Protein AF-A0A963WDY3-F1 (afdb_monomer)

pLDDT: mean 94.13, std 4.36, range [84.25, 98.31]

Secondary structure (DSSP, 8-state):
-HHHHHHHHHTS-HHHHHHHHHHHHHSSPPPHHHHHHHHHHHHHHHHTSHHHHHHHHHHHHTS-------

Mean predicted aligned error: 7.03 Å

Nearest PDB structures (foldseek):
  3rsi-assembly1_C  TM=5.634E-01  e=6.637E-03  Mycobacteroides abscessus ATCC 19977
  5jbx-assembly1_C  TM=5.144E-01  e=3.569E-02  Myxococcus xanthus DK 1622
  6ojm-assembly3_E  TM=4.457E-01  e=1.096E-01  Elizabethkingia anophelis NUHP1
  6ojm-assembly1_A  TM=4.449E-01  e=1.556E-01  Elizabethkingia anophelis NUHP1
  6ojm-assembly1_B  TM=4.450E-01  e=1.556E-01  Elizabethkingia anophelis NUHP1

Structure (mmCIF, N/CA/C/O backbone):
data_AF-A0A963WDY3-F1
#
_entry.id   AF-A0A963WDY3-F1
#
loop_
_atom_site.group_PDB
_atom_site.id
_atom_site.type_symbol
_atom_site.label_atom_id
_atom_site.label_alt_id
_atom_site.label_comp_id
_atom_site.label_asym_id
_atom_site.label_entity_id
_atom_site.label_seq_id
_atom_site.pdbx_PDB_ins_code
_atom_site.Cartn_x
_atom_site.Cartn_y
_atom_site.Cartn_z
_atom_site.occupancy
_atom_site.B_iso_or_equiv
_atom_site.auth_seq_id
_atom_site.auth_comp_id
_atom_site.auth_asym_id
_atom_site.auth_atom_id
_atom_site.pdbx_PDB_model_num
ATOM 1 N N . THR A 1 1 ? 18.899 10.662 -31.173 1.00 94.12 1 THR A N 1
ATOM 2 C CA . THR A 1 1 ? 17.416 10.593 -31.272 1.00 94.12 1 THR A CA 1
ATOM 3 C C . THR A 1 1 ? 16.854 9.477 -30.397 1.00 94.12 1 THR A C 1
ATOM 5 O O . THR A 1 1 ? 17.615 8.625 -29.950 1.00 94.12 1 THR A O 1
ATOM 8 N N . ALA A 1 2 ? 15.535 9.433 -30.154 1.00 96.94 2 ALA A N 1
ATOM 9 C CA . ALA A 1 2 ? 14.912 8.302 -29.446 1.00 96.94 2 ALA A CA 1
ATOM 10 C C . ALA A 1 2 ? 15.212 6.949 -30.132 1.00 96.94 2 ALA A C 1
ATOM 12 O O . ALA A 1 2 ? 15.462 5.950 -29.460 1.00 96.94 2 ALA A O 1
ATOM 13 N N . MET A 1 3 ? 15.283 6.946 -31.468 1.00 97.94 3 MET A N 1
ATOM 14 C CA . MET A 1 3 ? 15.579 5.756 -32.269 1.00 97.94 3 MET A CA 1
ATOM 15 C C . MET A 1 3 ? 17.013 5.245 -32.111 1.00 97.94 3 MET A C 1
ATOM 17 O O . MET A 1 3 ? 17.222 4.035 -32.038 1.00 97.94 3 MET A O 1
ATOM 21 N N . GLU A 1 4 ? 18.005 6.130 -31.992 1.00 98.19 4 GLU A N 1
ATOM 22 C CA . GLU A 1 4 ? 19.391 5.716 -31.712 1.00 98.19 4 GLU A CA 1
ATOM 23 C C . GLU A 1 4 ? 19.508 4.989 -30.366 1.00 98.19 4 GLU A C 1
ATOM 25 O O . GLU A 1 4 ? 20.194 3.973 -30.260 1.00 98.19 4 GLU A O 1
ATOM 30 N N . VAL A 1 5 ? 18.812 5.475 -29.333 1.00 97.25 5 VAL A N 1
ATOM 31 C CA . VAL A 1 5 ? 18.810 4.838 -28.008 1.00 97.25 5 VAL A CA 1
ATOM 32 C C . VAL A 1 5 ? 18.100 3.486 -28.060 1.00 97.25 5 VAL A C 1
ATOM 34 O O . VAL A 1 5 ? 18.631 2.500 -27.548 1.00 97.25 5 VAL A O 1
ATOM 37 N N . ALA A 1 6 ? 16.939 3.412 -28.717 1.00 97.50 6 ALA A N 1
ATOM 38 C CA . ALA A 1 6 ? 16.199 2.162 -28.882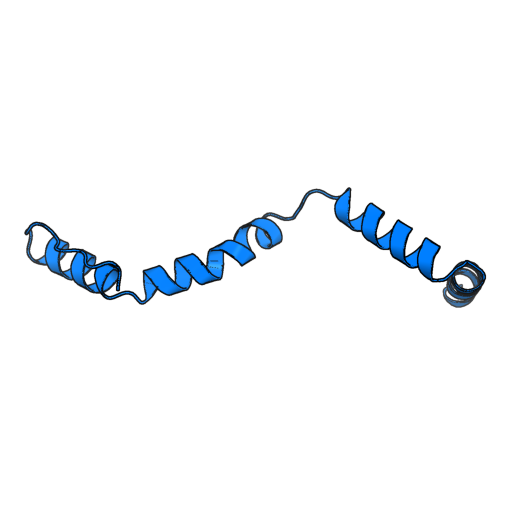 1.00 97.50 6 ALA A CA 1
ATOM 39 C C . ALA A 1 6 ? 17.036 1.094 -29.605 1.00 97.50 6 ALA A C 1
ATOM 41 O O . ALA A 1 6 ? 17.106 -0.046 -29.150 1.00 97.50 6 ALA A O 1
ATOM 42 N N . THR A 1 7 ? 17.739 1.488 -30.670 1.00 98.06 7 THR A N 1
ATOM 43 C CA . THR A 1 7 ? 18.622 0.598 -31.440 1.00 98.06 7 THR A CA 1
ATOM 44 C C . THR A 1 7 ? 19.745 0.039 -30.567 1.00 98.06 7 THR A C 1
ATOM 46 O O . THR A 1 7 ? 19.998 -1.164 -30.569 1.00 98.06 7 THR A O 1
ATOM 49 N N . ARG A 1 8 ? 20.377 0.887 -29.746 1.00 97.38 8 ARG A N 1
ATOM 50 C CA . ARG A 1 8 ? 21.424 0.457 -28.806 1.00 97.38 8 ARG A 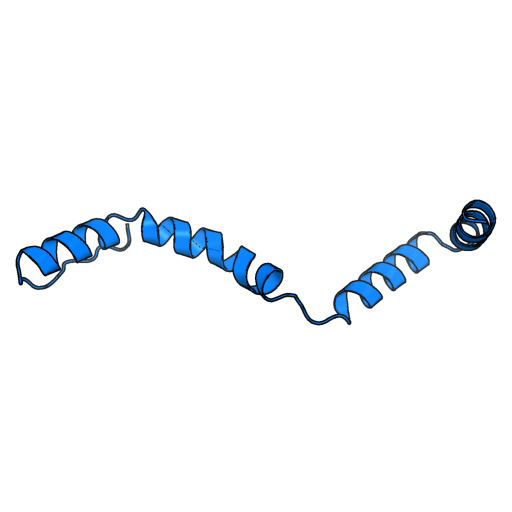CA 1
ATOM 51 C C . ARG A 1 8 ? 20.907 -0.519 -27.753 1.00 97.38 8 ARG A C 1
ATOM 53 O O . ARG A 1 8 ? 21.623 -1.448 -27.400 1.00 97.38 8 ARG A O 1
ATOM 60 N N . ILE A 1 9 ? 19.689 -0.323 -27.245 1.00 97.44 9 ILE A N 1
ATOM 61 C CA . ILE A 1 9 ? 19.075 -1.237 -26.270 1.00 97.44 9 ILE A CA 1
ATOM 62 C C . ILE A 1 9 ? 18.764 -2.585 -26.930 1.00 97.44 9 ILE A C 1
ATOM 64 O O . ILE A 1 9 ? 19.111 -3.622 -26.363 1.00 97.44 9 ILE A O 1
ATOM 68 N N . ALA A 1 10 ? 18.172 -2.565 -28.128 1.00 97.44 10 ALA A N 1
ATOM 69 C CA . ALA A 1 10 ? 17.750 -3.753 -28.870 1.00 97.44 10 ALA A CA 1
ATOM 70 C C . ALA A 1 10 ? 18.909 -4.680 -29.281 1.00 97.44 10 ALA A C 1
ATOM 72 O O . ALA A 1 10 ? 18.689 -5.869 -29.482 1.00 97.44 10 ALA A O 1
ATOM 73 N N . ALA A 1 11 ? 20.138 -4.162 -29.361 1.00 98.12 11 ALA A N 1
ATOM 74 C CA . ALA A 1 11 ? 21.333 -4.954 -29.650 1.00 98.12 11 ALA A CA 1
ATOM 75 C C . ALA A 1 11 ? 21.803 -5.854 -28.482 1.00 98.12 11 ALA A C 1
ATOM 77 O O . ALA A 1 11 ? 22.689 -6.683 -28.674 1.00 98.12 11 ALA A O 1
ATOM 78 N N . ASN A 1 12 ? 21.250 -5.702 -27.271 1.00 98.00 12 ASN A N 1
ATOM 79 C CA . ASN A 1 12 ? 21.646 -6.487 -26.095 1.00 98.00 12 ASN A CA 1
ATOM 80 C C . ASN A 1 12 ? 20.777 -7.741 -25.911 1.00 98.00 12 ASN A C 1
ATOM 82 O O . ASN A 1 12 ? 19.633 -7.798 -26.359 1.00 98.00 12 ASN A O 1
ATOM 86 N N . ALA A 1 13 ? 21.282 -8.719 -25.151 1.00 98.25 13 ALA A N 1
ATOM 87 C CA . ALA A 1 13 ? 20.516 -9.906 -24.775 1.00 98.25 13 ALA A CA 1
ATOM 88 C C . ALA A 1 13 ? 19.226 -9.520 -24.010 1.00 98.25 13 ALA A C 1
ATOM 90 O O . ALA A 1 13 ? 19.320 -8.913 -22.935 1.00 98.25 13 ALA A O 1
ATOM 91 N N . PRO A 1 14 ? 18.024 -9.905 -24.4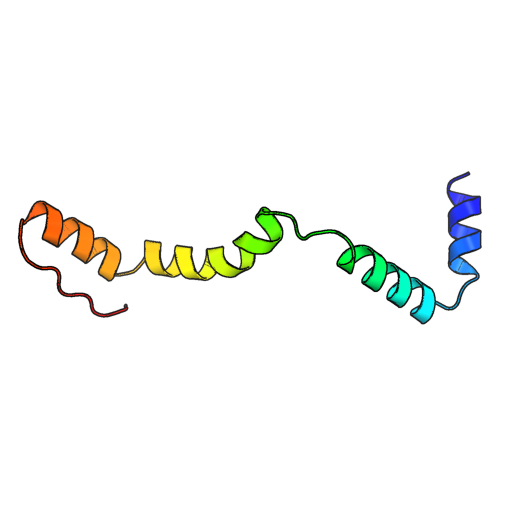91 1.00 97.50 14 PRO A N 1
ATOM 92 C CA . PRO A 1 14 ? 16.760 -9.470 -23.893 1.00 97.50 14 PRO A CA 1
ATOM 93 C C . PRO A 1 14 ? 16.627 -9.810 -22.406 1.00 97.50 14 PRO A C 1
ATOM 95 O O . PRO A 1 14 ? 16.175 -8.976 -21.623 1.00 97.50 14 PRO A O 1
ATOM 98 N N . LEU A 1 15 ? 17.076 -11.002 -21.996 1.00 98.00 15 LEU A N 1
ATOM 99 C CA . LEU A 1 15 ? 17.031 -11.432 -20.595 1.00 98.00 15 LEU A CA 1
ATOM 100 C C . LEU A 1 15 ? 17.901 -10.555 -19.688 1.00 98.00 15 LEU A C 1
ATOM 102 O O . LEU A 1 15 ? 17.487 -10.221 -18.581 1.00 98.00 15 LEU A O 1
ATOM 106 N N . VAL A 1 16 ? 19.075 -10.131 -20.165 1.00 97.75 16 VAL A N 1
ATOM 107 C CA . VAL A 1 16 ? 19.994 -9.282 -19.394 1.00 97.75 16 VAL A CA 1
ATOM 108 C C . VAL A 1 16 ? 19.400 -7.888 -19.210 1.00 97.75 16 VAL A C 1
ATOM 110 O O . VAL A 1 16 ? 19.352 -7.387 -18.089 1.00 97.75 16 VAL A O 1
ATOM 113 N N . VAL A 1 17 ? 18.868 -7.284 -20.277 1.00 97.69 17 VAL A N 1
ATOM 114 C CA . VAL A 1 17 ? 18.223 -5.961 -20.202 1.00 97.69 17 VAL A CA 1
ATOM 115 C C . VAL A 1 17 ? 17.013 -5.990 -19.266 1.00 97.69 17 VAL A C 1
ATOM 117 O O . VAL A 1 17 ? 16.835 -5.082 -18.451 1.00 97.69 17 VAL A O 1
ATOM 120 N N . GLN A 1 18 ? 16.194 -7.042 -19.336 1.00 97.69 18 GLN A N 1
ATOM 121 C CA . GLN A 1 18 ? 15.057 -7.226 -18.431 1.00 97.69 18 GLN A CA 1
ATOM 122 C C . GLN A 1 18 ? 15.507 -7.392 -16.974 1.00 97.69 18 GLN A C 1
ATOM 124 O O . GLN A 1 18 ? 14.940 -6.750 -16.086 1.00 97.69 18 GLN A O 1
ATOM 129 N N . ALA A 1 19 ? 16.544 -8.197 -16.727 1.00 97.38 19 ALA A N 1
ATOM 130 C CA . ALA A 1 19 ? 17.095 -8.409 -15.392 1.00 97.38 19 ALA A CA 1
ATOM 131 C C . ALA A 1 19 ? 17.654 -7.109 -14.800 1.00 97.38 19 ALA A C 1
ATOM 133 O O . ALA A 1 19 ? 17.267 -6.724 -13.696 1.00 97.38 19 ALA A O 1
ATOM 134 N N . MET A 1 20 ? 18.483 -6.380 -15.551 1.00 96.25 20 MET A N 1
ATOM 135 C CA . MET A 1 20 ? 19.040 -5.096 -15.117 1.00 96.25 20 MET A CA 1
ATOM 136 C C . MET A 1 20 ? 17.942 -4.068 -14.835 1.00 96.25 20 MET A C 1
ATOM 138 O O . MET A 1 20 ? 17.986 -3.391 -13.809 1.00 96.25 20 MET A O 1
ATOM 142 N N . LYS A 1 21 ? 16.910 -3.993 -15.686 1.00 95.06 21 LYS A N 1
ATOM 143 C CA . LYS A 1 21 ? 15.746 -3.127 -15.453 1.00 95.06 21 LYS A CA 1
ATOM 144 C C . LYS A 1 21 ? 15.006 -3.504 -14.168 1.00 95.06 21 LYS A C 1
ATOM 146 O O . LYS A 1 21 ? 14.607 -2.621 -13.413 1.00 95.06 21 LYS A O 1
ATOM 151 N N . SER A 1 22 ? 14.815 -4.798 -13.913 1.00 94.38 22 SER A N 1
ATOM 152 C CA . SER A 1 22 ? 14.175 -5.283 -12.686 1.00 94.38 22 SER A CA 1
ATOM 153 C C . SER 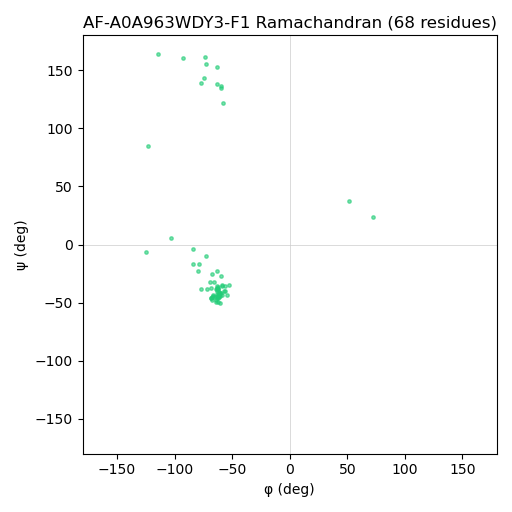A 1 22 ? 14.995 -4.923 -11.445 1.00 94.38 22 SER A C 1
ATOM 155 O O . SER A 1 22 ? 14.434 -4.412 -10.478 1.00 94.38 22 SER A O 1
ATOM 157 N N . ILE A 1 23 ? 16.314 -5.131 -11.480 1.00 94.25 23 ILE A N 1
ATOM 158 C CA . ILE A 1 23 ? 17.221 -4.774 -10.381 1.00 94.25 23 ILE A CA 1
ATOM 159 C C . ILE A 1 23 ? 17.159 -3.268 -10.117 1.00 94.25 23 ILE A C 1
ATOM 161 O O . ILE A 1 23 ? 16.883 -2.871 -8.991 1.00 94.25 23 ILE A O 1
ATOM 165 N N . ALA A 1 24 ? 17.301 -2.438 -11.154 1.00 93.44 24 ALA A N 1
ATOM 166 C CA . ALA A 1 24 ? 17.255 -0.980 -11.027 1.00 93.44 24 ALA A CA 1
ATOM 167 C C . ALA A 1 24 ? 15.931 -0.465 -10.430 1.00 93.44 24 ALA A C 1
ATOM 169 O O . ALA A 1 24 ? 15.918 0.501 -9.672 1.00 93.44 24 ALA A O 1
ATOM 170 N N . ARG A 1 25 ? 14.799 -1.118 -10.725 1.00 89.19 25 ARG A N 1
ATOM 171 C CA . ARG A 1 25 ? 13.512 -0.775 -10.094 1.00 89.19 25 ARG A CA 1
ATOM 172 C C . ARG A 1 25 ? 13.463 -1.129 -8.610 1.00 89.19 25 ARG A C 1
ATOM 174 O O . ARG A 1 25 ? 12.779 -0.444 -7.864 1.00 89.19 25 ARG A O 1
ATOM 181 N N . ARG A 1 26 ? 14.157 -2.190 -8.193 1.00 86.88 26 ARG A N 1
ATOM 182 C CA . ARG A 1 26 ? 14.186 -2.665 -6.801 1.00 86.88 26 ARG A CA 1
ATOM 183 C C . ARG A 1 26 ? 15.214 -1.939 -5.933 1.00 86.88 26 ARG A C 1
ATOM 185 O O . ARG A 1 26 ? 15.129 -2.038 -4.718 1.00 86.88 26 ARG A O 1
ATOM 192 N N . THR A 1 27 ? 16.175 -1.233 -6.530 1.00 88.12 27 THR A N 1
ATOM 193 C CA . THR A 1 27 ? 17.119 -0.387 -5.781 1.00 88.12 27 THR A CA 1
ATOM 194 C C . THR A 1 27 ? 16.515 0.949 -5.361 1.00 88.12 27 THR A C 1
ATOM 196 O O . THR A 1 27 ? 17.073 1.624 -4.502 1.00 88.12 27 THR A O 1
ATOM 199 N N . LEU A 1 28 ? 15.396 1.353 -5.967 1.00 85.81 28 LEU A N 1
ATOM 200 C CA . LEU A 1 28 ? 14.657 2.530 -5.527 1.00 85.81 28 LEU A CA 1
ATOM 201 C C . LEU A 1 28 ? 13.857 2.186 -4.263 1.00 85.81 28 LEU A C 1
ATOM 203 O O . LEU A 1 28 ? 13.273 1.100 -4.198 1.00 85.81 28 LEU A O 1
ATOM 207 N N . PRO A 1 29 ? 13.805 3.085 -3.265 1.00 85.06 29 PRO A N 1
ATOM 208 C CA . PRO A 1 29 ? 12.926 2.890 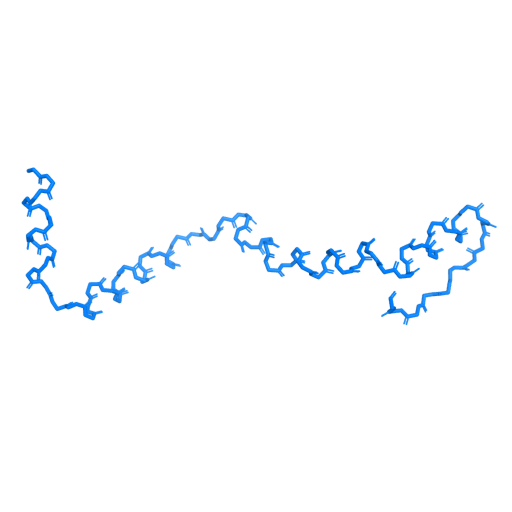-2.124 1.00 85.06 29 PRO A CA 1
ATOM 209 C C . PRO A 1 29 ? 11.479 2.798 -2.613 1.00 85.06 29 PRO A C 1
ATOM 211 O O . PRO A 1 29 ? 11.055 3.578 -3.468 1.00 85.06 29 PRO A O 1
ATOM 214 N N . ALA A 1 30 ? 10.728 1.844 -2.063 1.00 85.81 30 ALA A N 1
ATOM 215 C CA . ALA A 1 30 ? 9.305 1.734 -2.344 1.00 85.81 30 ALA A CA 1
ATOM 216 C C . ALA A 1 30 ? 8.601 3.030 -1.925 1.00 85.81 30 ALA A C 1
ATOM 218 O O . ALA A 1 30 ? 8.845 3.564 -0.837 1.00 85.81 30 ALA A O 1
ATOM 219 N N . SER A 1 31 ? 7.719 3.537 -2.780 1.00 87.56 31 SER A N 1
ATOM 220 C CA . SER A 1 31 ? 6.888 4.683 -2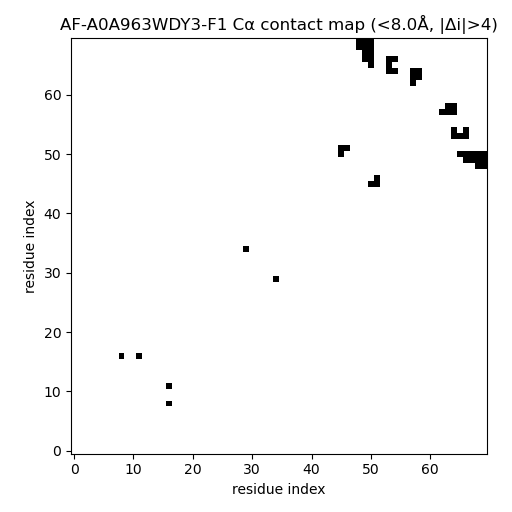.424 1.00 87.56 31 SER A CA 1
ATOM 221 C C . SER A 1 31 ? 5.954 4.326 -1.256 1.00 87.56 31 SER A C 1
ATOM 223 O O . SER A 1 31 ? 5.549 3.167 -1.116 1.00 87.56 31 SER A O 1
ATOM 225 N N . PRO A 1 32 ? 5.528 5.307 -0.439 1.00 86.44 32 PRO A N 1
ATOM 226 C CA . PRO A 1 32 ? 4.538 5.062 0.610 1.00 86.44 32 PRO A CA 1
ATOM 227 C C . PRO A 1 32 ? 3.267 4.383 0.080 1.00 86.44 32 PRO A C 1
ATOM 229 O O . PRO A 1 32 ? 2.695 3.525 0.745 1.00 86.44 32 PRO A O 1
ATOM 232 N N . THR A 1 33 ? 2.853 4.715 -1.147 1.00 87.88 33 THR A N 1
ATOM 233 C CA . THR A 1 33 ? 1.707 4.088 -1.814 1.00 87.88 33 THR A CA 1
ATOM 234 C C . THR A 1 33 ? 1.957 2.619 -2.143 1.00 87.88 33 THR A C 1
ATOM 236 O O . THR A 1 33 ? 1.081 1.799 -1.885 1.00 87.88 33 THR A O 1
ATOM 239 N N . GLU A 1 34 ? 3.132 2.264 -2.672 1.00 86.25 34 GLU A N 1
ATOM 240 C CA . GLU A 1 34 ? 3.493 0.865 -2.954 1.00 86.25 34 GLU A CA 1
ATOM 241 C C . GLU A 1 34 ? 3.548 0.016 -1.683 1.00 86.25 34 GLU A C 1
ATOM 243 O O . GLU A 1 34 ? 3.139 -1.142 -1.709 1.00 86.25 34 GLU A O 1
ATOM 248 N N . LEU A 1 35 ? 4.000 0.594 -0.568 1.00 87.69 35 LEU A N 1
ATOM 249 C CA . LEU A 1 35 ? 3.991 -0.078 0.731 1.00 87.69 35 LEU A CA 1
ATOM 250 C C . LEU A 1 35 ? 2.574 -0.218 1.299 1.00 87.69 35 LEU A C 1
ATOM 252 O O . LEU A 1 35 ? 2.241 -1.243 1.883 1.00 87.69 35 LEU A O 1
ATOM 256 N N . TYR A 1 36 ? 1.724 0.792 1.121 1.00 88.62 36 TYR A N 1
ATOM 257 C CA . TYR A 1 36 ? 0.374 0.815 1.683 1.00 88.62 36 TYR A CA 1
ATOM 258 C C . TYR A 1 36 ? -0.626 -0.061 0.914 1.00 88.62 36 TYR A C 1
ATOM 260 O O . TYR A 1 36 ? -1.489 -0.701 1.517 1.00 88.62 36 TYR A O 1
ATOM 268 N N . TYR A 1 37 ? -0.533 -0.105 -0.417 1.00 88.31 37 TYR A N 1
ATOM 269 C CA . TYR A 1 37 ? -1.543 -0.737 -1.272 1.00 88.31 37 TYR A CA 1
ATOM 270 C C . TYR A 1 37 ? -1.806 -2.225 -0.961 1.00 88.31 37 TYR A C 1
ATOM 272 O O . TYR A 1 37 ? -2.976 -2.611 -0.924 1.00 88.31 37 TYR A O 1
ATOM 280 N N . PRO A 1 38 ? -0.793 -3.063 -0.659 1.00 87.69 38 PRO A N 1
ATOM 281 C CA . PRO A 1 38 ? -1.025 -4.442 -0.225 1.00 87.69 38 PRO A CA 1
ATOM 282 C C . PRO A 1 38 ? -1.884 -4.548 1.044 1.00 87.69 38 PRO A C 1
ATOM 284 O O . PRO A 1 38 ? -2.711 -5.452 1.155 1.00 87.69 38 PRO A O 1
ATOM 287 N N . HIS A 1 39 ? -1.737 -3.608 1.982 1.00 90.62 39 HIS A N 1
ATOM 288 C CA . HIS A 1 39 ? -2.508 -3.574 3.229 1.00 90.62 39 HIS A CA 1
ATOM 289 C C . HIS A 1 39 ? -3.912 -3.002 3.042 1.00 90.62 39 HIS A C 1
ATOM 291 O O . HIS A 1 39 ? -4.813 -3.319 3.818 1.00 90.62 39 HIS A O 1
ATOM 297 N N . ARG A 1 40 ? -4.125 -2.201 1.994 1.00 91.06 40 ARG A N 1
ATOM 298 C CA . ARG A 1 40 ? -5.416 -1.571 1.714 1.00 91.06 40 ARG A CA 1
ATOM 299 C C . ARG A 1 40 ? -6.552 -2.592 1.639 1.00 91.06 40 ARG A C 1
ATOM 301 O O . ARG A 1 40 ? -7.586 -2.378 2.252 1.00 91.06 40 ARG A O 1
ATOM 308 N N . ARG A 1 41 ? -6.343 -3.734 0.976 1.00 87.12 41 ARG A N 1
ATOM 309 C CA . ARG A 1 41 ? -7.377 -4.778 0.858 1.00 87.12 41 ARG A CA 1
ATOM 310 C C . ARG A 1 41 ? -7.793 -5.361 2.214 1.00 87.12 41 ARG A C 1
ATOM 312 O O . ARG A 1 41 ? -8.963 -5.672 2.406 1.00 87.12 41 ARG A O 1
ATOM 319 N N . LEU A 1 42 ? -6.846 -5.508 3.142 1.00 90.19 42 LEU A N 1
ATOM 320 C CA . LEU A 1 42 ? -7.127 -5.962 4.505 1.00 90.19 42 LEU A CA 1
ATOM 321 C C . LEU A 1 42 ? -7.951 -4.915 5.263 1.00 90.19 42 LEU A C 1
ATOM 323 O O . LEU A 1 42 ? -8.963 -5.252 5.871 1.00 90.19 42 LEU A O 1
ATOM 327 N N . LEU A 1 43 ? -7.533 -3.648 5.192 1.00 92.81 43 LEU A N 1
ATOM 328 C CA . LEU A 1 43 ? -8.227 -2.538 5.845 1.00 92.81 43 LEU A CA 1
ATOM 329 C C . LEU A 1 43 ? -9.639 -2.337 5.287 1.00 92.81 43 LEU A C 1
ATOM 331 O O . LEU A 1 43 ? -10.565 -2.123 6.062 1.00 92.81 43 LEU A O 1
ATOM 335 N N . ASP A 1 44 ? -9.817 -2.471 3.972 1.00 92.88 44 ASP A N 1
ATOM 336 C CA . ASP A 1 44 ? -11.127 -2.410 3.322 1.00 92.88 44 ASP A CA 1
ATOM 337 C C . ASP A 1 44 ? -12.037 -3.545 3.824 1.00 92.88 44 ASP A C 1
ATOM 339 O O . ASP A 1 44 ? -13.219 -3.315 4.067 1.00 92.88 44 ASP A O 1
ATOM 343 N N . GLY A 1 45 ? -11.499 -4.749 4.045 1.00 91.94 45 GLY A N 1
ATOM 344 C CA . GLY A 1 45 ? -12.246 -5.857 4.649 1.00 91.94 45 GLY A CA 1
ATOM 345 C C . GLY A 1 45 ? -12.709 -5.547 6.073 1.00 91.94 45 GLY A C 1
ATOM 346 O O . GLY A 1 45 ? -13.878 -5.736 6.392 1.00 91.94 45 GLY A O 1
ATOM 347 N N . ILE A 1 46 ? -11.818 -4.996 6.903 1.00 93.94 46 ILE A N 1
ATOM 348 C CA . ILE A 1 46 ? -12.157 -4.567 8.267 1.00 93.94 46 ILE A CA 1
ATOM 349 C C . ILE A 1 46 ? -13.223 -3.470 8.227 1.00 93.94 46 ILE A C 1
ATOM 351 O O . ILE A 1 46 ? -14.198 -3.550 8.956 1.00 93.94 46 ILE A O 1
ATOM 355 N N . ALA A 1 47 ? -13.082 -2.470 7.355 1.00 93.38 47 ALA A N 1
ATOM 356 C CA . ALA A 1 47 ? -14.008 -1.341 7.267 1.00 93.38 47 ALA A CA 1
ATOM 357 C C . ALA A 1 47 ? -15.459 -1.756 6.954 1.00 93.38 47 ALA A C 1
ATOM 359 O O . ALA A 1 47 ? -16.392 -1.051 7.336 1.00 93.38 47 ALA A O 1
ATOM 360 N N . HIS A 1 48 ? -15.647 -2.890 6.276 1.00 94.50 48 HIS A N 1
ATOM 361 C CA . HIS A 1 48 ? -16.960 -3.426 5.906 1.00 94.50 48 HIS A CA 1
ATOM 362 C C . HIS A 1 48 ? -17.418 -4.594 6.792 1.00 94.50 48 HIS A C 1
ATOM 364 O O . HIS A 1 48 ? -18.460 -5.191 6.509 1.00 94.50 48 HIS A O 1
ATOM 370 N N . SER A 1 49 ? -16.665 -4.915 7.844 1.00 96.50 49 SER A N 1
ATOM 371 C CA . SER A 1 49 ? -16.954 -6.032 8.737 1.00 96.50 49 SER A CA 1
ATOM 372 C C . SER A 1 49 ? -18.147 -5.745 9.654 1.00 96.50 49 SER A C 1
ATOM 374 O O . SER A 1 49 ? -18.553 -4.595 9.882 1.00 96.50 49 SER A O 1
ATOM 376 N N . ASP A 1 50 ? -18.719 -6.803 10.216 1.00 96.75 50 ASP A N 1
ATOM 377 C CA . ASP A 1 50 ? -19.726 -6.699 11.267 1.00 96.75 50 ASP A CA 1
ATOM 378 C C . ASP A 1 50 ? -19.121 -6.146 12.563 1.00 96.75 50 ASP A C 1
ATOM 380 O O . ASP A 1 50 ? -19.817 -5.470 13.323 1.00 96.75 50 ASP A O 1
ATOM 384 N N . ASP A 1 51 ? -17.816 -6.327 12.776 1.00 97.12 51 ASP A N 1
ATOM 385 C CA . ASP A 1 51 ? -17.107 -5.772 13.932 1.00 97.12 51 ASP A CA 1
ATOM 386 C C . ASP A 1 51 ? -17.047 -4.235 13.914 1.00 97.12 51 ASP A C 1
ATOM 388 O O . ASP A 1 51 ? -17.131 -3.611 14.974 1.00 97.12 51 ASP A O 1
ATOM 392 N N . ILE A 1 52 ? -16.987 -3.591 12.740 1.00 96.81 52 ILE A N 1
ATOM 393 C CA . ILE A 1 52 ? -17.115 -2.124 12.654 1.00 96.81 52 ILE A CA 1
ATOM 394 C C . ILE A 1 52 ? -18.520 -1.675 13.054 1.00 96.81 52 ILE A C 1
ATOM 396 O O . ILE A 1 52 ? -18.669 -0.721 13.823 1.00 96.81 52 ILE A O 1
ATOM 400 N N . LYS A 1 53 ? -19.559 -2.371 12.577 1.00 96.44 53 LYS A N 1
ATOM 401 C CA . LYS A 1 53 ? -20.953 -2.057 12.933 1.00 96.44 53 LYS A CA 1
ATOM 402 C C . LYS A 1 53 ? -21.178 -2.226 14.436 1.00 96.44 53 LYS A C 1
ATOM 404 O O . LYS A 1 53 ? -21.768 -1.352 15.070 1.00 96.44 53 LYS A O 1
ATOM 409 N N . GLU A 1 54 ? -20.668 -3.314 15.004 1.00 97.81 54 GLU A N 1
ATOM 410 C CA . GLU A 1 54 ? -20.731 -3.600 16.435 1.00 97.81 54 GLU A CA 1
ATOM 411 C C . GLU A 1 54 ? -19.964 -2.564 17.259 1.00 97.81 54 GLU A C 1
ATOM 413 O O . GLU A 1 54 ? -20.492 -2.090 18.260 1.00 97.81 54 GLU A O 1
ATOM 418 N N . GLY A 1 55 ? -18.768 -2.155 16.828 1.00 97.00 55 GLY A N 1
ATOM 419 C CA . GLY A 1 55 ? -17.991 -1.126 17.520 1.00 97.00 55 GLY A CA 1
ATOM 420 C C . GLY A 1 55 ? -18.732 0.212 17.599 1.00 97.00 55 GLY A C 1
ATOM 421 O O . GLY A 1 55 ? -18.762 0.851 18.653 1.00 97.00 55 GLY A O 1
ATOM 422 N N . VAL A 1 56 ? -19.397 0.615 16.510 1.00 97.31 56 VAL A N 1
ATOM 423 C CA . VAL A 1 56 ? -20.243 1.820 16.490 1.00 97.31 56 VAL A CA 1
ATOM 424 C C . VAL A 1 56 ? -21.458 1.657 17.411 1.00 97.31 56 VAL A C 1
ATOM 426 O O . VAL A 1 5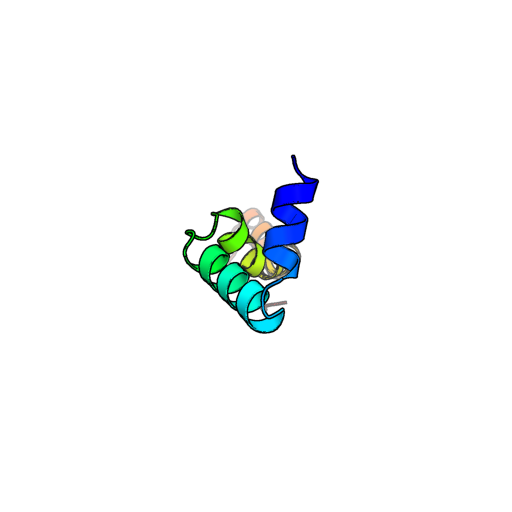6 ? -21.767 2.566 18.189 1.00 97.31 56 VAL A O 1
ATOM 429 N N . ALA A 1 57 ? -22.140 0.509 17.356 1.00 98.00 57 ALA A N 1
ATOM 430 C CA . ALA A 1 57 ? -23.320 0.235 18.175 1.00 98.00 57 ALA A CA 1
ATOM 431 C C . ALA A 1 57 ? -22.986 0.195 19.675 1.00 98.00 57 ALA A C 1
ATOM 433 O O . ALA A 1 57 ? -23.617 0.895 20.468 1.00 98.00 57 ALA A O 1
ATOM 434 N N . SER A 1 58 ? -21.949 -0.549 20.069 1.00 98.31 58 SER A N 1
ATOM 435 C CA . SER A 1 58 ? -21.535 -0.693 21.466 1.00 98.31 58 SER A CA 1
ATOM 436 C C . SER A 1 58 ? -21.089 0.636 22.070 1.00 98.31 58 SER A C 1
ATOM 438 O O . SER A 1 58 ? -21.399 0.917 23.229 1.00 98.31 58 SER A O 1
ATOM 440 N N . PHE A 1 59 ? -20.408 1.476 21.281 1.00 97.81 59 PHE A N 1
ATOM 441 C CA . PHE A 1 59 ? -20.009 2.818 21.698 1.00 97.81 59 PHE A CA 1
ATOM 442 C C . PHE A 1 59 ? -21.229 3.708 21.963 1.00 97.81 59 PHE A C 1
ATOM 444 O O . PHE A 1 59 ? -21.322 4.330 23.023 1.00 97.81 59 PHE A O 1
ATOM 451 N N . LYS A 1 60 ? -22.200 3.722 21.040 1.00 98.19 60 LYS A N 1
ATOM 452 C CA . LYS A 1 60 ? -23.449 4.485 21.193 1.00 98.19 60 LYS A CA 1
ATOM 453 C C . LYS A 1 60 ? -24.273 4.010 22.394 1.00 98.19 60 LYS A C 1
ATOM 455 O O . LYS A 1 60 ? -24.852 4.827 23.105 1.00 98.19 60 LYS A O 1
ATOM 460 N N . GLU A 1 61 ? -24.304 2.704 22.628 1.00 98.00 61 GLU A N 1
ATOM 461 C CA . GLU A 1 61 ? -25.054 2.057 23.709 1.00 98.00 61 GLU A CA 1
ATOM 462 C C . GLU A 1 61 ? -24.299 2.033 25.052 1.00 98.00 61 GLU A C 1
ATOM 464 O O . GLU A 1 61 ? -24.858 1.593 26.054 1.00 98.00 61 GLU A O 1
ATOM 469 N N . LYS A 1 62 ? -23.044 2.513 25.099 1.00 97.44 62 LYS A N 1
ATOM 470 C CA . LYS A 1 62 ? -22.163 2.497 26.286 1.00 97.44 62 LYS A CA 1
ATOM 471 C C . LYS A 1 62 ? -22.035 1.112 26.934 1.00 97.44 62 LYS A C 1
ATOM 473 O O . LYS A 1 62 ? -21.956 0.988 28.157 1.00 97.44 62 LYS A O 1
ATOM 478 N N . ARG A 1 63 ? -21.993 0.069 26.108 1.00 98.25 63 ARG A N 1
ATOM 479 C CA . ARG A 1 63 ? -21.796 -1.322 26.535 1.00 98.25 63 ARG A CA 1
ATOM 480 C C . ARG A 1 63 ? -20.476 -1.870 26.006 1.00 98.25 63 ARG A C 1
ATOM 482 O O . ARG A 1 63 ? -19.902 -1.334 25.061 1.00 98.25 63 ARG A O 1
ATOM 489 N N . ALA A 1 64 ? -20.023 -2.979 26.582 1.00 97.75 64 ALA A N 1
ATOM 490 C CA . ALA A 1 64 ? -18.891 -3.714 26.031 1.00 97.75 64 ALA A CA 1
ATOM 491 C C . ALA A 1 64 ? -19.226 -4.258 24.619 1.00 97.75 64 ALA A C 1
ATOM 493 O O . ALA A 1 64 ? -20.349 -4.746 24.412 1.00 97.75 64 ALA A O 1
ATOM 494 N N . PRO A 1 65 ? -18.292 -4.176 23.653 1.00 96.94 65 PRO A N 1
ATOM 495 C CA . PRO A 1 65 ? -18.463 -4.773 22.333 1.00 96.94 65 PRO A CA 1
ATOM 496 C C . PRO A 1 65 ? -18.355 -6.301 22.380 1.00 96.94 65 PRO A C 1
ATOM 498 O O . PRO A 1 65 ? -17.680 -6.868 23.242 1.00 96.94 65 PRO A O 1
ATOM 501 N N . ARG A 1 66 ? -18.979 -6.969 21.408 1.00 97.19 66 ARG A N 1
ATOM 502 C CA . ARG A 1 66 ? -18.850 -8.408 21.147 1.00 97.19 66 ARG A CA 1
ATOM 503 C C . ARG A 1 66 ? -18.387 -8.650 19.713 1.00 97.19 66 ARG A C 1
ATOM 505 O O . ARG A 1 66 ? -19.202 -8.891 18.827 1.00 97.19 66 ARG A O 1
ATOM 512 N N . PHE A 1 67 ? -17.078 -8.600 19.504 1.00 97.31 67 PHE A N 1
ATOM 513 C CA . PHE A 1 67 ? -16.474 -8.846 18.196 1.00 97.31 67 PHE A CA 1
ATOM 514 C C . PHE A 1 67 ? -16.478 -10.333 17.829 1.00 97.31 67 PHE A C 1
ATOM 516 O O . PHE A 1 67 ? -16.300 -11.198 18.690 1.00 97.31 67 PHE A O 1
ATOM 523 N N . THR A 1 68 ? -16.684 -10.626 16.548 1.00 95.50 68 THR A N 1
ATOM 524 C CA . THR A 1 68 ? -16.772 -11.990 16.004 1.00 95.50 68 THR A CA 1
ATOM 525 C C . THR A 1 68 ? -15.790 -12.262 14.865 1.00 95.50 68 THR A C 1
ATOM 527 O O . THR A 1 68 ? -15.676 -13.414 14.447 1.00 95.50 68 THR A O 1
ATOM 530 N N . GLY A 1 69 ? -15.062 -11.247 14.383 1.00 92.31 69 GLY A N 1
ATOM 531 C CA . GLY A 1 69 ? -14.076 -11.383 13.310 1.00 92.31 69 GLY A CA 1
ATOM 532 C C . GLY A 1 69 ? -14.687 -11.615 11.927 1.00 92.31 69 GLY A C 1
ATOM 533 O O . GLY A 1 69 ? -14.030 -12.209 11.072 1.00 92.31 69 GLY A O 1
AT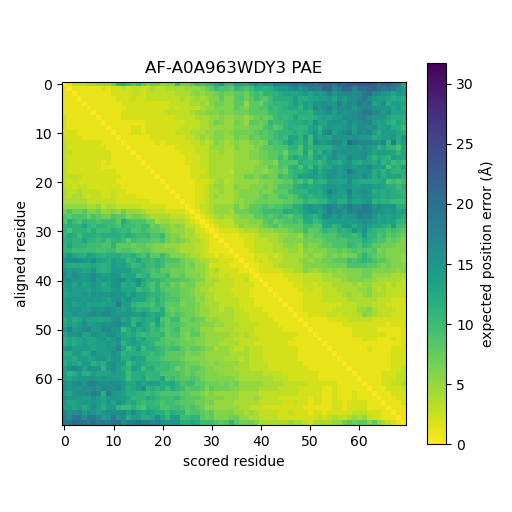OM 534 N N . ARG A 1 70 ? -15.941 -11.204 11.723 1.00 84.25 70 ARG A N 1
ATOM 535 C CA . ARG A 1 70 ? -16.677 -11.309 10.455 1.00 84.25 70 ARG A CA 1
ATOM 536 C C . ARG A 1 70 ? -16.955 -9.936 9.883 1.00 84.25 70 ARG A C 1
ATOM 538 O O . ARG A 1 70 ? -17.198 -9.020 10.697 1.00 84.25 70 ARG A O 1
#

Solvent-accessible surface area (backbone atoms only — not comparable to full-atom values): 4224 Å² total; per-residue (Å²): 106,77,64,60,53,50,54,61,56,68,75,48,64,66,68,58,56,52,48,52,52,52,51,60,62,67,74,47,81,78,50,73,62,69,66,43,53,77,51,45,62,57,52,54,51,50,72,71,22,55,40,47,54,39,51,54,48,20,60,77,68,74,48,84,67,82,74,78,90,73

Foldseek 3Di:
D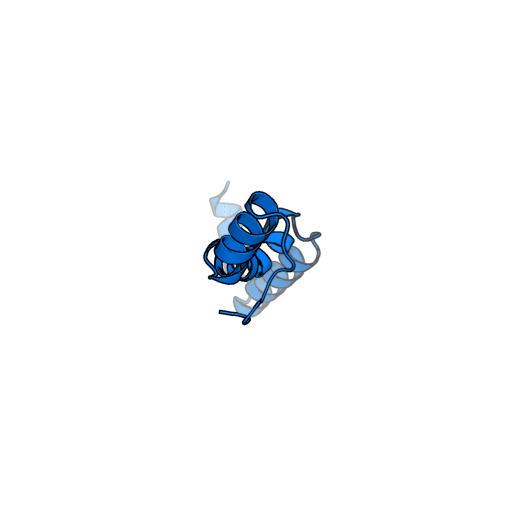VVVVVVVLVPDDPVVSVVVVVVVVVPDPDDPCNVCVVCVVVVVPVCPDVQVVQVVVCVVVVHDGDDDPD

Sequence (70 aa):
TAMEVATRIAANAPLVVQAMKSIARRTLPASPTELYYPHRRLLDGIAHSDDIKEGVASFKEKRAPRFTGR

Radius of gyration: 24.64 Å; Cα contacts (8 Å, |Δi|>4): 27; chains: 1; bounding box: 47×23×59 Å